Protein AF-A0A1E3X6C7-F1 (afdb_monomer)

Structure (mmCIF, N/CA/C/O backbone):
data_AF-A0A1E3X6C7-F1
#
_entry.id   AF-A0A1E3X6C7-F1
#
loop_
_atom_site.group_PDB
_atom_site.id
_atom_site.type_symbol
_atom_site.label_atom_id
_atom_site.label_alt_id
_atom_site.label_comp_id
_atom_site.label_asym_id
_atom_site.label_entity_id
_atom_site.label_seq_id
_atom_site.pdbx_PDB_ins_code
_atom_site.Cartn_x
_atom_site.Cartn_y
_atom_site.Cartn_z
_atom_site.occupancy
_atom_site.B_iso_or_equiv
_atom_site.auth_seq_id
_atom_site.auth_comp_id
_atom_site.auth_asym_id
_atom_site.auth_atom_id
_atom_site.pdbx_PDB_model_num
ATOM 1 N N . MET A 1 1 ? 1.126 2.103 -15.405 1.00 85.19 1 MET A N 1
ATOM 2 C CA . MET A 1 1 ? -0.269 2.003 -14.912 1.00 85.19 1 MET A CA 1
ATOM 3 C C . MET A 1 1 ? -0.214 1.758 -13.416 1.00 85.19 1 MET A C 1
ATOM 5 O O . MET A 1 1 ? 0.378 0.765 -12.997 1.00 85.19 1 MET A O 1
ATOM 9 N N . ALA A 1 2 ? -0.792 2.655 -12.621 1.00 93.12 2 ALA A N 1
ATOM 10 C CA . ALA A 1 2 ? -0.861 2.488 -11.174 1.00 93.12 2 ALA A CA 1
ATOM 11 C C . ALA A 1 2 ? -1.992 1.527 -10.777 1.00 93.12 2 ALA A C 1
ATOM 13 O O . ALA A 1 2 ? -3.050 1.516 -11.405 1.00 93.12 2 ALA A O 1
ATOM 14 N N . TYR A 1 3 ? -1.778 0.739 -9.727 1.00 94.38 3 TYR A N 1
ATOM 15 C CA . TYR A 1 3 ? -2.764 -0.183 -9.171 1.00 94.38 3 TYR A CA 1
ATOM 16 C C . TYR A 1 3 ? -2.729 -0.186 -7.641 1.00 94.38 3 TYR A C 1
ATOM 18 O O . TYR A 1 3 ? -1.746 0.206 -7.007 1.00 94.38 3 TYR A O 1
ATOM 26 N N . LEU A 1 4 ? -3.835 -0.628 -7.040 1.00 96.38 4 LEU A N 1
ATOM 27 C CA . LEU A 1 4 ? -3.951 -0.787 -5.596 1.00 96.38 4 LEU A CA 1
ATOM 28 C C . LEU A 1 4 ? -3.509 -2.199 -5.198 1.00 96.38 4 LEU A C 1
ATOM 30 O O . LEU A 1 4 ? -4.007 -3.186 -5.740 1.00 96.38 4 LEU A O 1
ATOM 34 N N . THR A 1 5 ? -2.621 -2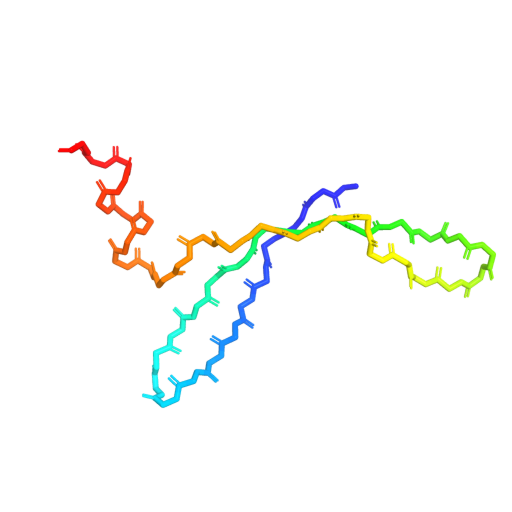.312 -4.216 1.00 96.50 5 THR A N 1
ATOM 35 C CA . THR A 1 5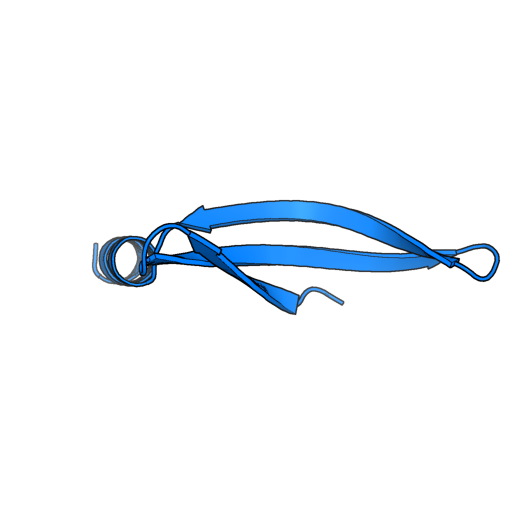 ? -2.268 -3.589 -3.587 1.00 96.50 5 THR A CA 1
ATOM 36 C C . THR A 1 5 ? -2.659 -3.599 -2.126 1.00 96.50 5 THR A C 1
ATOM 38 O O . THR A 1 5 ? -2.802 -2.558 -1.483 1.00 96.50 5 THR A O 1
ATOM 41 N N . ARG A 1 6 ? -2.870 -4.804 -1.592 1.00 97.00 6 ARG A N 1
ATOM 42 C CA . ARG A 1 6 ? -3.255 -5.003 -0.198 1.00 97.00 6 ARG A CA 1
ATOM 43 C C . ARG A 1 6 ? -2.354 -6.012 0.490 1.00 97.00 6 ARG A C 1
ATOM 45 O O . ARG A 1 6 ? -1.972 -7.021 -0.099 1.00 97.00 6 ARG A O 1
ATOM 52 N N . LYS A 1 7 ? -2.077 -5.770 1.766 1.00 97.00 7 LYS A N 1
ATOM 53 C CA . LYS A 1 7 ? -1.336 -6.667 2.651 1.00 97.00 7 LYS A CA 1
ATOM 54 C C . LYS A 1 7 ? -2.127 -6.878 3.933 1.00 97.00 7 LYS A C 1
ATOM 56 O O . LYS A 1 7 ? -2.534 -5.912 4.571 1.00 97.00 7 LYS A O 1
ATOM 61 N N . ARG A 1 8 ? -2.325 -8.135 4.333 1.00 97.62 8 ARG A N 1
ATOM 62 C CA . ARG A 1 8 ? -2.978 -8.473 5.604 1.00 97.62 8 ARG A CA 1
ATOM 63 C C . ARG A 1 8 ? -1.922 -8.736 6.675 1.00 97.62 8 ARG A C 1
ATOM 65 O O . ARG A 1 8 ? -1.064 -9.592 6.486 1.00 97.62 8 ARG A O 1
ATOM 72 N N . ILE A 1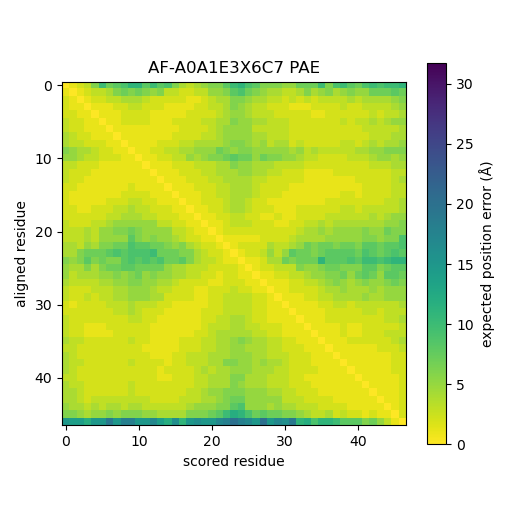 9 ? -1.981 -8.009 7.789 1.00 96.44 9 ILE A N 1
ATOM 73 C CA . ILE A 1 9 ? -1.090 -8.177 8.947 1.00 96.44 9 ILE A CA 1
ATOM 74 C C . ILE A 1 9 ? -1.963 -8.206 10.200 1.00 96.44 9 ILE A C 1
ATOM 76 O O . ILE A 1 9 ? -2.720 -7.269 10.433 1.00 96.44 9 ILE A O 1
ATOM 80 N N . LYS A 1 10 ? -1.876 -9.282 10.998 1.00 95.44 10 LYS A N 1
ATOM 81 C CA . LYS A 1 10 ? -2.648 -9.448 12.250 1.00 95.44 10 LYS A CA 1
ATOM 82 C C . LYS A 1 10 ? -4.152 -9.141 12.090 1.00 95.44 10 LYS A C 1
ATOM 84 O O . LYS A 1 10 ? -4.756 -8.482 12.923 1.00 95.44 10 LYS A O 1
ATOM 89 N N . GLY A 1 11 ? -4.749 -9.577 10.978 1.00 95.75 11 GLY A N 1
ATOM 90 C CA . GLY A 1 11 ? -6.169 -9.351 10.676 1.00 95.75 11 GLY A CA 1
ATOM 91 C C . GLY A 1 11 ? -6.505 -7.995 10.045 1.00 95.75 11 GLY A C 1
ATOM 92 O O . GLY A 1 11 ? -7.571 -7.868 9.450 1.00 95.75 11 GLY A O 1
ATOM 93 N N . ILE A 1 12 ? -5.592 -7.023 10.074 1.00 96.75 12 ILE A N 1
ATOM 94 C CA . ILE A 1 12 ? -5.787 -5.697 9.480 1.00 96.75 12 ILE A CA 1
ATOM 95 C C . ILE A 1 12 ? -5.321 -5.716 8.022 1.00 96.75 12 ILE A C 1
ATOM 97 O O . ILE A 1 12 ? -4.243 -6.226 7.709 1.00 96.75 12 ILE A O 1
ATOM 101 N N . THR A 1 13 ? -6.141 -5.167 7.121 1.00 98.06 13 THR A N 1
ATOM 102 C CA . THR A 1 13 ? -5.798 -5.014 5.700 1.00 98.06 13 THR A CA 1
ATOM 103 C C . THR A 1 13 ? -5.262 -3.615 5.450 1.00 98.06 13 THR A C 1
ATOM 105 O O . THR A 1 13 ? -5.954 -2.627 5.680 1.00 98.06 13 THR A O 1
ATOM 108 N N . TYR A 1 14 ? -4.032 -3.560 4.963 1.00 98.12 14 TYR A N 1
ATOM 109 C CA . TYR A 1 14 ? -3.291 -2.356 4.632 1.00 98.12 14 TYR A CA 1
ATOM 110 C C . TYR A 1 14 ? -3.193 -2.204 3.127 1.00 98.12 14 TYR A C 1
ATOM 112 O O . TYR A 1 14 ? -2.923 -3.186 2.436 1.00 98.12 14 TYR A O 1
ATOM 120 N N . TYR A 1 15 ? -3.366 -0.985 2.635 1.00 98.06 15 TYR A N 1
ATOM 121 C CA . TYR A 1 15 ? -3.354 -0.691 1.214 1.00 98.06 15 TYR A CA 1
ATOM 122 C C . TYR A 1 15 ? -2.120 0.102 0.807 1.00 98.06 15 TYR A C 1
ATOM 124 O O . TYR A 1 15 ? -1.581 0.917 1.565 1.00 98.06 15 TYR A O 1
ATOM 132 N N . TYR A 1 16 ? -1.704 -0.140 -0.426 1.00 97.88 16 TYR A N 1
ATOM 133 C CA . TYR A 1 16 ? -0.639 0.570 -1.101 1.00 97.88 16 TYR A CA 1
ATOM 134 C C . TYR A 1 16 ? -1.126 0.935 -2.500 1.00 97.88 16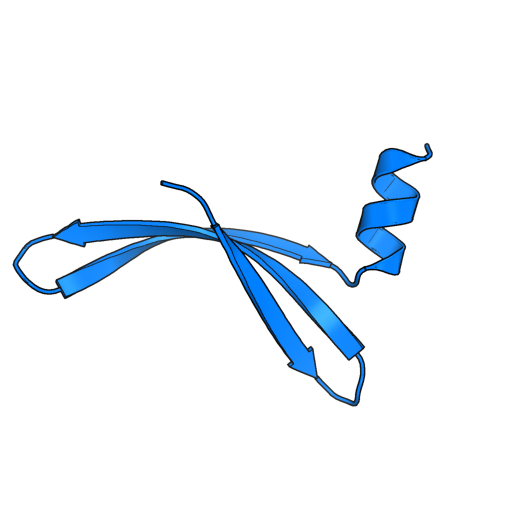 TYR A C 1
ATOM 136 O O . TYR A 1 16 ? -1.825 0.151 -3.138 1.00 97.88 16 TYR A O 1
ATOM 144 N N . ALA A 1 17 ? -0.744 2.109 -2.982 1.00 97.19 17 ALA A N 1
ATOM 145 C CA . ALA A 1 17 ? -0.753 2.389 -4.408 1.00 97.19 17 ALA A CA 1
ATOM 146 C C . ALA A 1 17 ? 0.645 2.078 -4.930 1.00 97.19 17 ALA A C 1
ATOM 148 O O . ALA A 1 17 ? 1.635 2.483 -4.318 1.00 97.19 17 ALA A O 1
ATOM 149 N N . GLU A 1 18 ? 0.755 1.372 -6.041 1.00 96.56 18 GLU A N 1
ATOM 150 C CA . GLU A 1 18 ? 2.047 1.136 -6.670 1.00 96.56 18 GLU A CA 1
ATOM 151 C C . GLU A 1 18 ? 1.937 1.183 -8.182 1.00 96.56 18 GLU A C 1
ATOM 153 O O . GLU A 1 18 ? 0.871 0.980 -8.760 1.00 96.56 18 GLU A O 1
ATOM 158 N N . GLU A 1 19 ? 3.067 1.435 -8.820 1.00 96.81 19 GLU A N 1
ATOM 159 C CA . GLU A 1 19 ? 3.204 1.325 -10.258 1.00 96.81 19 GLU A CA 1
ATOM 160 C C . GLU A 1 19 ? 4.394 0.437 -10.573 1.00 96.81 19 GLU A C 1
ATOM 162 O O . GLU A 1 19 ? 5.461 0.548 -9.961 1.00 96.81 19 GLU A O 1
ATOM 167 N N . SER A 1 20 ? 4.192 -0.432 -11.554 1.00 94.31 20 SER A N 1
ATOM 168 C CA . SER A 1 20 ? 5.229 -1.299 -12.088 1.00 94.31 20 SER A CA 1
ATOM 169 C C . SER A 1 20 ? 5.255 -1.186 -13.605 1.00 94.31 20 SER A C 1
ATOM 171 O O . SER A 1 20 ? 4.213 -1.042 -14.247 1.00 94.31 20 SER A O 1
ATOM 173 N N . GLU A 1 21 ? 6.452 -1.272 -14.169 1.00 94.12 21 GLU A N 1
ATOM 174 C CA . GLU A 1 21 ? 6.697 -1.359 -15.606 1.00 94.12 21 GLU A CA 1
ATOM 175 C C . GLU A 1 21 ? 7.316 -2.709 -15.956 1.00 94.12 21 GLU A C 1
ATOM 177 O O . GLU A 1 21 ? 8.034 -3.313 -15.157 1.00 94.12 21 GLU A O 1
ATOM 182 N N . TRP A 1 22 ? 7.072 -3.181 -17.176 1.00 92.69 22 TRP A N 1
ATOM 183 C CA . TRP A 1 22 ? 7.817 -4.308 -17.722 1.00 92.69 22 TRP A CA 1
ATOM 184 C C . TRP A 1 22 ? 9.076 -3.776 -18.402 1.00 92.69 22 TRP A 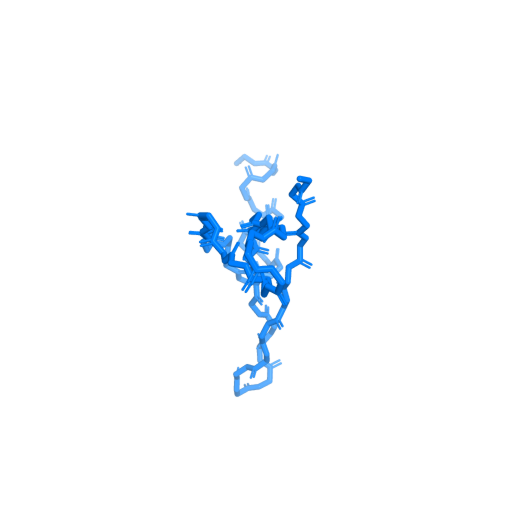C 1
ATOM 186 O O . TRP A 1 22 ? 8.987 -3.055 -19.393 1.00 92.69 22 TRP A O 1
ATOM 196 N N . ARG A 1 23 ? 10.257 -4.120 -17.882 1.00 92.00 23 ARG A N 1
ATOM 197 C CA . ARG A 1 23 ? 11.540 -3.666 -18.430 1.00 92.00 23 ARG A CA 1
ATOM 198 C C . ARG A 1 23 ? 12.517 -4.829 -18.493 1.00 92.00 2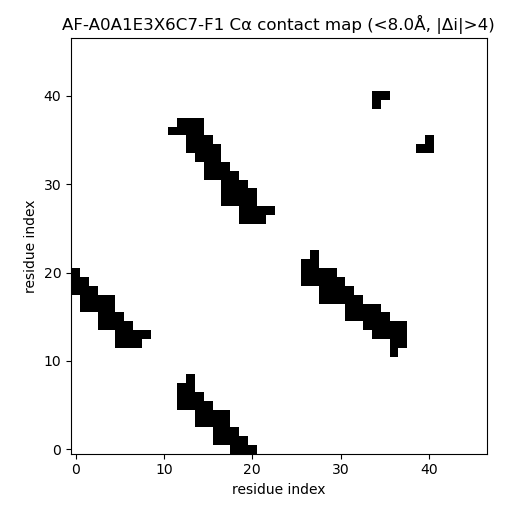3 ARG A C 1
ATOM 200 O O . ARG A 1 23 ? 12.725 -5.527 -17.505 1.00 92.00 23 ARG A O 1
ATOM 207 N N . ASN A 1 24 ? 13.123 -5.042 -19.660 1.00 90.25 24 ASN A N 1
ATOM 208 C CA . ASN A 1 24 ? 14.083 -6.127 -19.906 1.00 90.25 24 ASN A CA 1
ATOM 209 C C . ASN A 1 24 ? 13.542 -7.521 -19.517 1.00 90.25 24 ASN A C 1
ATOM 211 O O . ASN A 1 24 ? 14.223 -8.307 -18.862 1.00 90.25 24 ASN A O 1
ATOM 215 N N . GLY A 1 25 ? 12.286 -7.811 -19.873 1.00 94.62 25 GLY A N 1
ATOM 216 C CA . GLY A 1 25 ? 11.663 -9.117 -19.631 1.00 94.62 25 GLY A CA 1
ATOM 217 C C . GLY A 1 25 ? 11.269 -9.398 -18.177 1.00 94.62 25 GLY A C 1
ATOM 218 O O . GLY A 1 25 ? 10.871 -10.518 -17.871 1.00 94.62 25 GLY A O 1
ATOM 219 N N . ARG A 1 26 ? 11.359 -8.413 -17.274 1.00 93.94 26 ARG A N 1
ATOM 220 C CA . ARG A 1 26 ? 10.937 -8.548 -15.873 1.00 93.94 26 ARG A CA 1
ATOM 221 C C . ARG A 1 26 ? 10.032 -7.388 -15.467 1.00 93.94 26 ARG A C 1
ATOM 223 O O . ARG A 1 26 ? 10.217 -6.260 -15.921 1.00 93.94 26 ARG A O 1
ATOM 230 N N . SER A 1 27 ? 9.081 -7.661 -14.577 1.00 91.44 27 SER A N 1
ATOM 231 C CA . SER A 1 27 ? 8.316 -6.607 -13.906 1.00 91.44 27 SER A CA 1
ATOM 232 C C . SER A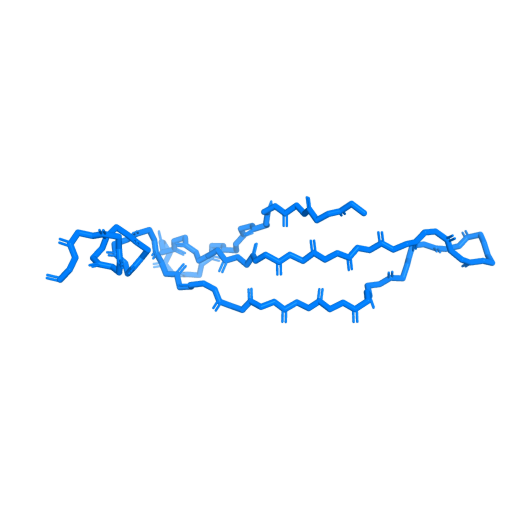 1 27 ? 9.212 -5.886 -12.899 1.00 91.44 27 SER A C 1
ATOM 234 O O . SER A 1 27 ? 9.837 -6.525 -12.048 1.00 91.44 27 SER A O 1
ATOM 236 N N . LYS A 1 28 ? 9.288 -4.560 -12.998 1.00 93.19 28 LYS A N 1
ATOM 237 C CA . LYS A 1 28 ? 10.034 -3.691 -12.091 1.00 93.19 28 LYS A CA 1
ATOM 238 C C . LYS A 1 28 ? 9.082 -2.678 -11.473 1.00 93.19 28 LYS A C 1
ATOM 240 O O . LYS A 1 28 ? 8.420 -1.924 -12.180 1.00 93.19 28 LYS A O 1
ATOM 245 N N . ARG A 1 29 ? 9.054 -2.628 -10.141 1.00 94.06 29 ARG A N 1
ATOM 246 C CA . ARG A 1 29 ? 8.291 -1.619 -9.407 1.00 94.06 29 ARG A CA 1
ATOM 247 C C . ARG A 1 29 ? 8.983 -0.260 -9.520 1.00 94.06 29 ARG A C 1
ATOM 249 O O . ARG A 1 29 ? 10.157 -0.147 -9.171 1.00 94.06 29 ARG A O 1
ATOM 256 N N . ILE A 1 30 ? 8.256 0.746 -9.996 1.00 95.75 30 ILE A N 1
ATOM 257 C CA . ILE A 1 30 ? 8.738 2.125 -10.140 1.00 95.75 30 ILE A CA 1
ATOM 258 C C . ILE A 1 30 ? 8.613 2.849 -8.801 1.00 95.75 30 ILE A C 1
ATOM 260 O O . ILE A 1 30 ? 9.577 3.423 -8.303 1.00 95.75 30 ILE A O 1
ATOM 264 N N . TRP A 1 31 ? 7.427 2.786 -8.195 1.00 96.69 31 TRP A N 1
ATOM 265 C CA . TRP A 1 31 ? 7.146 3.404 -6.906 1.00 96.69 31 TRP A CA 1
ATOM 266 C C . TRP A 1 31 ? 6.081 2.624 -6.139 1.00 96.69 31 TRP A C 1
ATOM 268 O O . TRP A 1 31 ? 5.296 1.863 -6.703 1.00 96.69 31 TRP A O 1
ATOM 278 N N . GLN A 1 32 ? 6.064 2.833 -4.825 1.00 96.94 32 GLN A N 1
ATOM 279 C CA . GLN A 1 32 ? 5.026 2.354 -3.923 1.00 96.94 32 GLN A CA 1
ATOM 280 C C . GLN A 1 32 ? 4.745 3.429 -2.885 1.00 96.94 32 GLN A C 1
ATOM 282 O O . GLN A 1 32 ? 5.671 3.984 -2.295 1.00 96.94 32 GLN A O 1
ATOM 287 N N . LYS A 1 33 ? 3.470 3.700 -2.638 1.00 97.00 33 LYS A N 1
ATOM 288 C CA . LYS A 1 33 ? 3.008 4.607 -1.594 1.00 97.00 33 LYS A CA 1
ATOM 289 C C . LYS A 1 33 ? 2.102 3.848 -0.647 1.00 97.00 33 LYS A C 1
ATOM 291 O O . LYS A 1 33 ? 1.167 3.175 -1.072 1.00 97.00 33 LYS A O 1
ATOM 296 N N . TYR A 1 34 ? 2.389 3.957 0.641 1.00 97.00 34 TYR A N 1
ATOM 297 C CA . TYR A 1 34 ?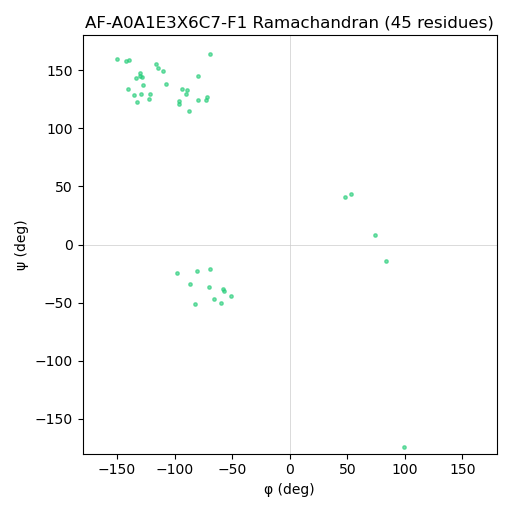 1.559 3.378 1.684 1.00 97.00 34 TYR A CA 1
ATOM 298 C C . TYR A 1 34 ? 0.353 4.277 1.952 1.00 97.00 34 TYR A C 1
ATOM 300 O O . TYR A 1 34 ? 0.518 5.456 2.256 1.00 97.00 34 TYR A O 1
ATOM 308 N N . LEU A 1 35 ? -0.847 3.710 1.845 1.00 96.62 35 LEU A N 1
ATOM 309 C CA . LEU A 1 35 ? -2.108 4.432 2.037 1.00 96.62 35 LEU A CA 1
ATOM 310 C C . LEU A 1 35 ? -2.674 4.236 3.449 1.00 96.62 35 LEU A C 1
ATOM 312 O O . LEU A 1 35 ? -3.403 5.084 3.953 1.00 96.62 35 LEU A O 1
ATOM 316 N N . GLY A 1 36 ? -2.310 3.139 4.116 1.00 96.56 36 GLY A N 1
ATOM 317 C CA . GLY A 1 36 ? -2.851 2.788 5.427 1.00 96.56 36 GLY A CA 1
ATOM 318 C C . GLY A 1 36 ? -3.969 1.747 5.373 1.00 96.56 36 GLY A C 1
ATOM 319 O O . GLY A 1 36 ? -4.232 1.157 4.322 1.00 96.56 36 GLY A O 1
ATOM 320 N N . PRO A 1 37 ? -4.596 1.453 6.523 1.00 97.50 37 PRO A N 1
ATOM 321 C CA . PRO A 1 37 ? -5.802 0.636 6.568 1.00 97.50 37 PRO A CA 1
ATOM 322 C C . PRO A 1 37 ? -6.996 1.377 5.952 1.00 97.50 37 PRO A C 1
ATOM 324 O O . PRO A 1 37 ? -6.972 2.600 5.825 1.00 97.50 37 PRO A O 1
ATOM 327 N N . LEU A 1 38 ? -8.063 0.639 5.625 1.00 95.75 38 LEU A N 1
ATOM 328 C CA . LEU A 1 38 ? -9.283 1.205 5.027 1.00 95.75 38 LEU A CA 1
ATOM 329 C C . LEU A 1 38 ? -9.827 2.405 5.816 1.00 95.75 38 LEU A C 1
ATOM 331 O O . LEU A 1 38 ? -10.141 3.429 5.224 1.00 95.75 38 LEU A O 1
ATOM 335 N N . SER A 1 39 ? -9.871 2.303 7.146 1.00 95.31 39 SER A N 1
ATOM 336 C CA . SER A 1 39 ? -10.349 3.380 8.020 1.00 95.31 39 SER A CA 1
ATOM 337 C C . SER A 1 39 ? -9.560 4.678 7.857 1.00 95.31 39 SER A C 1
ATOM 339 O O . SER A 1 39 ? -10.146 5.752 7.856 1.00 95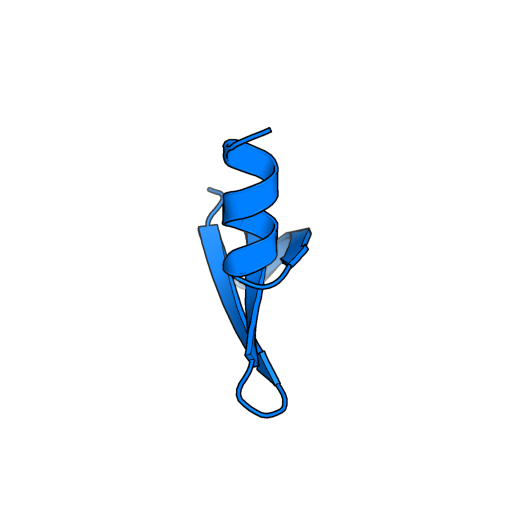.31 39 SER A O 1
ATOM 341 N N . LYS A 1 40 ? -8.237 4.590 7.672 1.00 95.81 40 LYS A N 1
ATOM 342 C CA . LYS A 1 40 ? -7.382 5.765 7.470 1.00 95.81 40 LYS A CA 1
ATOM 343 C C . LYS A 1 40 ? -7.629 6.417 6.112 1.00 95.81 40 LYS A C 1
ATOM 345 O O . LYS A 1 40 ? -7.575 7.636 6.011 1.00 95.81 40 LYS A O 1
ATOM 350 N N . ILE A 1 41 ? -7.891 5.607 5.087 1.00 96.25 41 ILE A N 1
ATOM 351 C CA . ILE A 1 41 ? -8.227 6.102 3.749 1.00 96.25 41 ILE A CA 1
ATOM 352 C C . ILE A 1 41 ? -9.571 6.829 3.780 1.00 96.25 41 ILE A C 1
ATOM 354 O O . ILE A 1 41 ? -9.652 7.935 3.266 1.00 96.25 41 ILE A O 1
ATOM 358 N N . ILE A 1 42 ? -10.590 6.233 4.407 1.00 96.88 42 ILE A N 1
ATOM 359 C CA . ILE A 1 42 ? -11.921 6.842 4.539 1.00 96.88 42 ILE A CA 1
ATOM 360 C C . ILE A 1 42 ? -11.826 8.170 5.295 1.00 96.88 42 ILE A C 1
ATOM 362 O O . ILE A 1 42 ? -12.242 9.191 4.762 1.00 96.88 42 ILE A O 1
ATOM 366 N N . ALA A 1 43 ? -11.172 8.184 6.461 1.00 96.62 43 ALA A N 1
ATOM 367 C CA . ALA A 1 43 ? -11.001 9.407 7.247 1.00 96.62 43 ALA A CA 1
ATOM 368 C C . ALA A 1 43 ? -10.307 10.529 6.453 1.00 96.62 43 ALA A C 1
ATOM 370 O O . ALA A 1 43 ? -10.707 11.681 6.533 1.00 96.62 43 ALA A O 1
ATOM 371 N N . ALA A 1 44 ? -9.298 10.194 5.641 1.00 95.19 44 ALA A N 1
ATOM 372 C CA . ALA A 1 44 ? -8.604 11.175 4.808 1.00 95.19 44 ALA A CA 1
ATOM 373 C C . ALA A 1 44 ? -9.460 11.737 3.656 1.00 95.19 44 ALA A C 1
ATOM 375 O O . ALA A 1 44 ? -9.119 12.785 3.114 1.00 95.19 44 ALA A O 1
ATOM 376 N N . ILE A 1 45 ? -10.519 11.032 3.246 1.00 94.94 45 ILE A N 1
ATOM 377 C CA . ILE A 1 45 ? -11.460 11.486 2.210 1.00 94.94 45 ILE A CA 1
ATOM 378 C C . ILE A 1 45 ? -12.572 12.339 2.828 1.00 94.94 45 ILE A C 1
ATOM 380 O O . ILE A 1 45 ? -13.055 13.265 2.182 1.00 94.94 45 ILE A O 1
ATOM 384 N N . GLU A 1 46 ? -12.978 12.024 4.056 1.00 94.94 46 GLU A N 1
ATOM 385 C CA . GLU A 1 46 ? -14.099 12.678 4.736 1.00 94.94 46 GLU A CA 1
ATOM 386 C C . GLU A 1 46 ? -13.735 14.032 5.371 1.00 94.94 46 GLU A C 1
ATOM 388 O O . GLU A 1 46 ? -14.625 14.873 5.492 1.00 94.94 46 GLU A O 1
ATOM 393 N N . GLY A 1 47 ? -12.452 14.280 5.675 1.00 74.00 47 GLY A N 1
ATOM 394 C CA . GLY A 1 47 ? -11.953 15.566 6.190 1.00 74.00 47 GLY A CA 1
ATOM 395 C C . GLY A 1 47 ? -11.705 15.560 7.688 1.00 74.00 47 GLY A C 1
ATOM 396 O O . GLY A 1 47 ? -12.666 15.820 8.443 1.00 74.00 47 GLY A O 1
#

pLDDT: mean 94.99, std 3.87, range [74.0, 98.12]

Nearest PDB structures (foldseek):
  5zg9-assembly1_A  TM=5.277E-01  e=3.278E-01  Pyricularia oryzae P131
  4bhm-assembly1_F  TM=5.149E-01  e=6.001E-01  Pyricularia oryzae
  5ycu-assembly2_D  TM=5.266E-01  e=2.410E+00  Dioscoreophyllum cumminsii
  6l4n-assembly1_A  TM=5.283E-01  e=3.070E+00  Dioscoreophyllum cumminsii
  7d75-assembly2_D  TM=4.996E-01  e=9.682E+00  Dioscoreophyllum cumminsii

Organism: NCBI:txid1872076

Foldseek 3Di:
DKDKDWDADPNFIWIKIWDWDQDPNDIDTPDIGTQGTPVSVVVVVVD

Secondary structure (DSSP, 8-state):
-EEEEEEEETTEEEEEEEEEEEETTEEEEEEEEEEEEHHHHHHHHH-

Radius of gyration: 13.19 Å; Cα contacts (8 Å, |Δi|>4): 73; chains: 1; bounding box: 28×25×32 Å

Sequence (47 aa):
MAYLTRKRIKGITYYYAEESEWRNGRSKRIWQKYLGPLSKIIAAIEG

Solvent-accessible surface area (backbone atoms only — not comparable to full-atom values): 2888 Å² total; per-residue (Å²): 109,74,46,80,47,77,48,77,55,98,88,44,54,32,34,30,45,34,30,53,47,81,54,95,95,37,82,42,76,77,50,77,43,82,58,43,37,65,69,55,46,50,51,70,73,73,109

Mean predicted aligned error: 3.28 Å